Protein AF-A0A914QUF3-F1 (afdb_monomer)

Sequence (162 aa):
MADKGFDYNFIENAFINLKQNFFQITVNINLGTPTKPAYFCVNGILKEITDFKLALCGIKVESPTVEIGIKQSNSERKRINYEPTSVQIGEKQQIQIKVPRLHFSETTLNNARKVGKPNDQKFFQLAIKLQVYTSDGSFCIVQAYQSEKVIVRVSRQSSMIN

Secondary structure (DSSP, 8-state):
-EEES-EEETTTTEEEEETTS-EEEEEEEE-SSSSPP-EEEETTEEEEEEEEEEEEEEEETTEEEEEE-EEEE-TT--EEEPPPEE----S-SEEEEEEEEEEESSPPS--PPPTTS------EEEEEEEEEEETTS-EEEEEEEEPSPEEEESS-------

Radius of gyration: 18.55 Å; Cα contacts (8 Å, |Δi|>4): 342; chains: 1; bounding box: 53×26×52 Å

pLDDT: mean 90.78, std 11.08, range [33.72, 98.5]

Solvent-accessible surface area (backbone atoms only — not comparable to full-atom values): 9373 Å² total; per-residue (Å²): 89,76,78,45,47,67,48,79,36,82,91,77,72,32,32,37,30,40,45,84,49,50,26,28,36,39,47,78,48,72,52,96,46,65,64,64,80,57,62,48,76,55,97,88,42,78,38,51,51,71,46,36,27,45,38,65,33,32,28,32,67,92,43,74,89,42,74,39,55,32,24,28,44,50,96,86,65,51,72,40,78,56,70,61,45,76,51,85,73,51,71,58,40,66,42,79,47,76,51,68,41,29,26,57,70,62,62,38,51,58,78,73,80,56,90,99,50,93,67,82,62,41,35,30,24,51,34,43,32,41,31,41,29,31,79,87,75,48,72,45,76,79,46,72,48,69,54,71,56,28,37,29,35,81,67,83,78,77,80,78,80,124

Organism: NCBI:txid227884

Foldseek 3Di:
DWPDQWDQDPVVRATEGAQLDKTKDKDKAAAPDLDDDQWDADPNDTFGFDFKWKDKWKAWPVHRVDTFWKWAQDPVRDTDTDDTHTFDDDSDRMGMDMDTRIGTPDFWPQPDDDPPDDTPTIWIKMKIFIWTAGPVRDIDTPDMDIHTTYGYHNDDDPPPPD

Nearest PDB structures (foldseek):
  5h5p-assembly1_A  TM=9.357E-01  e=2.031E-15  Mus musculus
  5yhu-assembly1_A  TM=9.359E-01  e=3.619E-15  Homo sapiens
  5zhu-assembly3_C  TM=9.336E-01  e=2.397E-14  Homo sapiens
  5yhu-assembly2_B  TM=9.149E-01  e=5.598E-13  Homo sapiens
  2fau-assembly1_A  TM=4.267E-01  e=1.549E-03  Homo sapiens

Structure (mmCIF, N/CA/C/O backbone):
data_AF-A0A914QUF3-F1
#
_entry.id   AF-A0A914QUF3-F1
#
loop_
_atom_site.group_PDB
_atom_site.id
_atom_site.type_symbol
_atom_site.label_atom_id
_atom_site.label_alt_id
_atom_site.label_comp_id
_atom_site.label_asym_id
_atom_site.label_entity_id
_atom_site.label_seq_id
_atom_site.pdbx_PDB_ins_code
_atom_site.Cartn_x
_atom_site.Cartn_y
_atom_site.Cartn_z
_atom_site.occupancy
_atom_site.B_iso_or_equiv
_atom_site.auth_seq_id
_atom_site.auth_comp_id
_atom_site.auth_asym_id
_atom_site.auth_atom_id
_atom_site.pdbx_PDB_model_num
ATOM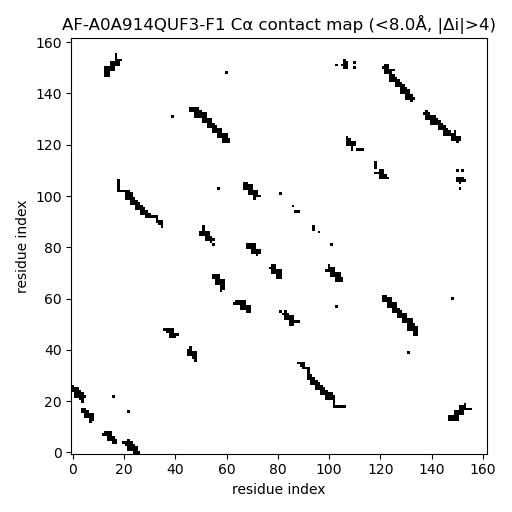 1 N N . MET A 1 1 ? -0.352 10.863 1.386 1.00 85.88 1 MET A N 1
ATOM 2 C CA . MET A 1 1 ? 0.842 11.447 0.739 1.00 8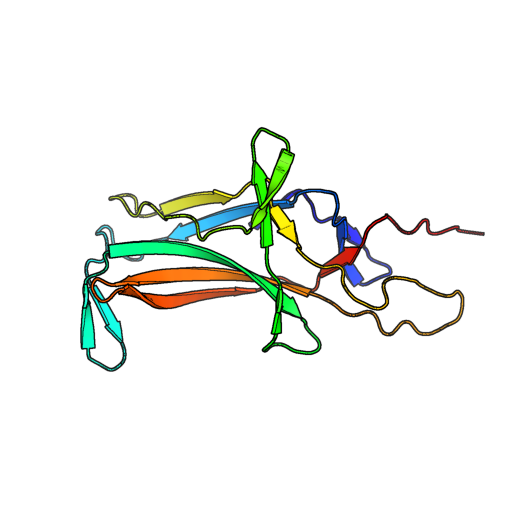5.88 1 MET A CA 1
ATOM 3 C C . MET A 1 1 ? 1.962 10.419 0.745 1.00 85.88 1 MET A C 1
ATOM 5 O O . MET A 1 1 ? 2.081 9.690 1.724 1.00 85.88 1 MET A O 1
ATOM 9 N N . ALA A 1 2 ? 2.743 10.332 -0.333 1.00 90.50 2 ALA A N 1
ATOM 10 C CA . ALA A 1 2 ? 4.014 9.613 -0.328 1.00 90.50 2 ALA A CA 1
ATOM 11 C C . ALA A 1 2 ? 5.133 10.624 -0.058 1.00 90.50 2 ALA A C 1
ATOM 13 O O . ALA A 1 2 ? 5.343 11.532 -0.854 1.00 90.50 2 ALA A O 1
ATOM 14 N N . ASP A 1 3 ? 5.806 10.496 1.084 1.00 91.31 3 ASP A N 1
ATOM 15 C CA . ASP A 1 3 ? 6.732 11.522 1.583 1.00 91.31 3 ASP A CA 1
ATOM 16 C C . ASP A 1 3 ? 8.130 11.383 0.967 1.00 91.31 3 ASP A C 1
ATOM 18 O O . ASP A 1 3 ? 8.885 12.344 0.859 1.00 91.31 3 ASP A O 1
ATOM 22 N N . LYS A 1 4 ? 8.512 10.144 0.637 1.00 94.00 4 LYS A N 1
ATOM 23 C CA . LYS A 1 4 ? 9.848 9.764 0.170 1.00 94.00 4 LYS A CA 1
ATOM 24 C C . LYS A 1 4 ? 9.778 8.466 -0.622 1.00 94.00 4 LYS A C 1
ATOM 26 O O . LYS A 1 4 ? 8.974 7.594 -0.304 1.00 94.00 4 LYS A O 1
ATOM 31 N N . GLY A 1 5 ? 10.729 8.292 -1.539 1.00 95.06 5 GLY A N 1
ATOM 32 C CA . GLY A 1 5 ? 11.047 7.003 -2.162 1.00 95.06 5 GLY A CA 1
ATOM 33 C C . GLY A 1 5 ? 10.491 6.841 -3.570 1.00 95.06 5 GLY A C 1
ATOM 34 O O . GLY A 1 5 ? 10.621 5.759 -4.138 1.00 95.06 5 GLY A O 1
ATOM 35 N N . PHE A 1 6 ? 9.909 7.902 -4.124 1.00 96.50 6 PHE A N 1
ATOM 36 C CA . PHE A 1 6 ? 9.406 7.954 -5.487 1.00 96.50 6 PHE A CA 1
ATOM 37 C C . PHE A 1 6 ? 10.021 9.155 -6.197 1.00 96.50 6 PHE A C 1
ATOM 39 O O . PHE A 1 6 ? 9.928 10.271 -5.695 1.00 96.50 6 PHE A O 1
ATOM 46 N N . ASP A 1 7 ? 10.617 8.908 -7.358 1.00 95.44 7 ASP A N 1
ATOM 47 C CA . ASP A 1 7 ? 11.153 9.939 -8.246 1.00 95.44 7 ASP A CA 1
ATOM 48 C C . ASP A 1 7 ? 10.330 9.914 -9.540 1.00 95.44 7 ASP A C 1
ATOM 50 O O . ASP A 1 7 ? 10.146 8.843 -10.122 1.00 95.44 7 ASP A O 1
ATOM 54 N N . TYR A 1 8 ? 9.817 11.052 -10.008 1.00 94.19 8 TYR A N 1
ATOM 55 C CA . TYR A 1 8 ? 9.075 11.085 -11.271 1.00 94.19 8 TYR A CA 1
ATOM 56 C C . TYR A 1 8 ? 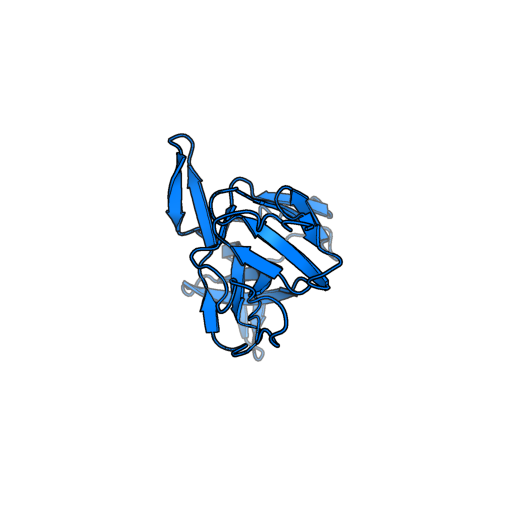10.028 11.029 -12.470 1.00 94.19 8 TYR A C 1
ATOM 58 O O . TYR A 1 8 ? 11.024 11.754 -12.514 1.00 94.19 8 TYR A O 1
ATOM 66 N N . ASN A 1 9 ? 9.729 10.180 -13.454 1.00 91.12 9 ASN A N 1
ATOM 67 C CA . ASN A 1 9 ? 10.484 10.089 -14.697 1.00 91.12 9 ASN A CA 1
ATOM 68 C C . ASN A 1 9 ? 9.625 10.558 -15.875 1.00 91.12 9 ASN A C 1
ATOM 70 O O . ASN A 1 9 ? 8.637 9.918 -16.224 1.00 91.12 9 ASN A O 1
ATOM 74 N N . PHE A 1 10 ? 10.044 11.645 -16.522 1.00 88.50 10 PHE A N 1
ATOM 75 C CA . PHE A 1 10 ? 9.320 12.244 -17.647 1.00 88.50 10 PHE A CA 1
ATOM 76 C C . PHE A 1 10 ? 9.364 11.409 -18.931 1.00 88.50 10 PHE A C 1
ATOM 78 O O . PHE A 1 10 ? 8.440 11.472 -19.732 1.00 88.50 10 PHE A O 1
ATOM 85 N N . ILE A 1 11 ? 10.414 10.608 -19.132 1.00 85.75 11 ILE A N 1
ATOM 86 C CA . ILE A 1 11 ? 10.545 9.747 -20.316 1.00 85.75 11 ILE A CA 1
ATOM 87 C C . ILE A 1 11 ? 9.587 8.555 -20.213 1.00 85.75 11 ILE A C 1
ATOM 89 O O . ILE A 1 11 ? 8.997 8.141 -21.208 1.00 85.75 11 ILE A O 1
ATOM 93 N N . GLU A 1 12 ? 9.453 7.991 -19.014 1.00 86.62 12 GLU A N 1
ATOM 94 C CA . GLU A 1 12 ? 8.560 6.865 -18.724 1.00 86.62 12 GLU A CA 1
ATOM 95 C C . GLU A 1 12 ? 7.147 7.323 -18.325 1.00 86.62 12 GLU A C 1
ATOM 97 O O . GLU A 1 12 ? 6.254 6.488 -18.195 1.00 86.62 12 GLU A O 1
ATOM 102 N N . ASN A 1 13 ? 6.942 8.636 -18.153 1.00 90.31 13 ASN A N 1
ATOM 103 C CA . ASN A 1 13 ? 5.690 9.265 -17.728 1.00 90.31 13 ASN A CA 1
ATOM 104 C C . ASN A 1 13 ? 5.084 8.586 -16.481 1.00 90.31 13 ASN A C 1
ATOM 106 O O . ASN A 1 13 ? 3.888 8.294 -16.421 1.00 90.31 13 ASN A O 1
ATOM 110 N N . ALA A 1 14 ? 5.938 8.258 -15.508 1.00 94.25 14 ALA A N 1
ATOM 111 C CA . ALA A 1 14 ? 5.563 7.492 -14.324 1.00 94.25 14 ALA A CA 1
ATOM 112 C C . ALA A 1 14 ? 6.501 7.764 -13.143 1.00 94.25 14 ALA A C 1
ATOM 114 O O . ALA A 1 14 ? 7.671 8.123 -13.311 1.00 94.25 14 ALA A O 1
ATOM 115 N N . PHE A 1 15 ? 6.003 7.520 -11.931 1.00 96.44 15 PHE A N 1
ATOM 116 C CA . PHE A 1 15 ? 6.845 7.492 -10.739 1.00 96.44 15 PHE A CA 1
ATOM 117 C C . PHE A 1 15 ? 7.702 6.230 -10.711 1.00 96.44 15 PHE A C 1
ATOM 119 O O . PHE A 1 15 ? 7.242 5.138 -11.031 1.00 96.44 15 PHE A O 1
ATOM 126 N N . ILE A 1 16 ? 8.946 6.360 -10.268 1.00 96.31 16 ILE A N 1
ATOM 127 C CA . ILE A 1 16 ? 9.888 5.257 -10.127 1.00 96.31 16 ILE A CA 1
ATOM 128 C C . ILE A 1 16 ? 10.170 5.036 -8.646 1.00 96.31 16 ILE A C 1
ATOM 130 O O . ILE A 1 16 ? 10.612 5.947 -7.948 1.00 96.31 16 ILE A O 1
ATOM 134 N N . ASN A 1 17 ? 9.992 3.803 -8.182 1.00 97.38 17 ASN A N 1
ATOM 135 C CA . ASN A 1 17 ? 10.540 3.337 -6.914 1.00 97.38 17 ASN A CA 1
ATOM 136 C C . ASN A 1 17 ? 11.635 2.300 -7.186 1.00 97.38 17 ASN A C 1
ATOM 138 O O . ASN A 1 17 ? 11.472 1.379 -7.992 1.00 97.38 17 ASN A O 1
ATOM 142 N N . LEU A 1 18 ? 12.773 2.437 -6.506 1.00 96.50 18 LEU A N 1
ATOM 143 C CA . LEU A 1 18 ? 13.780 1.383 -6.521 1.00 96.50 18 LEU A CA 1
ATOM 144 C C . LEU A 1 18 ? 13.429 0.363 -5.449 1.00 96.50 18 LEU A C 1
ATOM 146 O O . LEU A 1 18 ? 13.408 0.714 -4.277 1.00 96.50 18 LEU A O 1
ATOM 150 N N . LYS A 1 19 ? 13.249 -0.905 -5.824 1.00 95.50 19 LYS A N 1
ATOM 151 C CA . LYS A 1 19 ? 12.830 -1.987 -4.916 1.00 95.50 19 LYS A CA 1
ATOM 152 C C . LYS A 1 19 ? 13.730 -2.136 -3.682 1.00 95.50 19 LYS A C 1
ATOM 154 O O . LYS A 1 19 ? 13.303 -2.635 -2.644 1.00 95.50 19 LYS A O 1
ATOM 159 N N . GLN A 1 20 ? 15.005 -1.765 -3.800 1.00 92.62 20 GLN A N 1
ATOM 160 C CA . GLN A 1 20 ? 15.946 -1.804 -2.681 1.00 92.62 20 GLN A CA 1
ATOM 161 C C . GLN A 1 20 ? 15.765 -0.650 -1.683 1.00 92.62 20 GLN A C 1
ATOM 163 O O . GLN A 1 20 ? 16.124 -0.788 -0.509 1.00 92.62 20 GLN A O 1
ATOM 168 N N . ASN A 1 21 ? 15.219 0.469 -2.153 1.00 94.44 21 ASN A N 1
ATOM 169 C CA . ASN A 1 21 ? 15.002 1.670 -1.374 1.00 94.44 21 ASN A CA 1
ATOM 170 C C . ASN A 1 21 ? 13.625 1.618 -0.736 1.00 94.44 21 ASN A C 1
ATOM 172 O O . ASN A 1 21 ? 12.630 1.278 -1.375 1.00 94.44 21 ASN A O 1
ATOM 176 N N . PHE A 1 22 ? 13.564 2.047 0.518 1.00 96.50 22 PHE A N 1
ATOM 177 C CA . PHE A 1 22 ? 12.274 2.207 1.148 1.00 96.50 22 PHE A CA 1
ATOM 178 C C . PHE A 1 22 ? 11.557 3.462 0.653 1.00 96.50 22 PHE A C 1
ATOM 180 O O . PHE A 1 22 ? 12.184 4.489 0.372 1.00 96.50 22 PHE A O 1
ATOM 187 N N . PHE A 1 23 ? 10.235 3.397 0.667 1.00 97.94 23 PHE A N 1
ATOM 188 C CA . PHE A 1 23 ? 9.366 4.557 0.634 1.00 97.94 23 PHE A CA 1
ATOM 189 C C . PHE A 1 23 ? 8.691 4.773 1.994 1.00 97.94 23 PHE A C 1
ATOM 191 O O . PHE A 1 23 ? 8.743 3.927 2.895 1.00 97.94 23 PHE A O 1
ATOM 198 N N . GLN A 1 24 ? 8.109 5.954 2.164 1.00 97.62 24 GLN A N 1
ATOM 199 C CA . GLN A 1 24 ? 7.340 6.330 3.346 1.00 97.62 24 GLN A CA 1
ATOM 200 C C . GLN A 1 24 ? 6.054 7.008 2.900 1.00 97.62 24 GLN A C 1
ATOM 202 O O . GLN A 1 24 ? 6.063 7.784 1.942 1.00 97.62 24 GLN A O 1
ATOM 207 N N . ILE A 1 25 ? 4.973 6.743 3.625 1.00 97.00 25 ILE A N 1
ATOM 208 C CA . ILE A 1 25 ? 3.714 7.454 3.441 1.00 97.00 25 ILE A CA 1
ATOM 209 C C . ILE A 1 25 ? 3.274 8.132 4.732 1.00 97.00 25 ILE A C 1
ATOM 211 O O . ILE A 1 25 ? 3.536 7.637 5.831 1.00 97.00 25 ILE A O 1
ATOM 215 N N . THR A 1 26 ? 2.539 9.224 4.567 1.00 96.94 26 THR A N 1
ATOM 216 C CA . THR A 1 26 ? 1.741 9.847 5.617 1.00 96.94 26 THR A CA 1
ATOM 217 C C . THR A 1 26 ? 0.274 9.847 5.193 1.00 96.94 26 THR A C 1
ATOM 219 O O . THR A 1 26 ? -0.074 10.303 4.098 1.00 96.94 26 THR A O 1
ATOM 222 N N . VAL A 1 27 ? -0.594 9.321 6.055 1.00 95.88 27 VAL A N 1
ATOM 223 C CA . VAL A 1 27 ? -2.049 9.287 5.883 1.00 95.88 27 VAL A CA 1
ATOM 224 C C . VAL A 1 27 ? -2.675 10.209 6.914 1.00 95.88 27 VAL A C 1
ATOM 226 O O . VAL A 1 27 ? -2.411 10.073 8.106 1.00 95.88 27 VAL A O 1
ATOM 229 N N . ASN A 1 28 ? -3.502 11.138 6.443 1.00 94.19 28 ASN A N 1
ATOM 230 C CA . ASN A 1 28 ? -4.341 11.964 7.297 1.00 94.19 28 ASN A CA 1
ATOM 231 C C . ASN A 1 28 ? -5.759 11.395 7.242 1.00 94.19 28 ASN A C 1
ATOM 233 O O . ASN A 1 28 ? -6.306 11.225 6.153 1.00 94.19 28 ASN A O 1
ATOM 237 N N . ILE A 1 29 ? -6.323 11.094 8.402 1.00 91.56 29 ILE A N 1
ATOM 238 C CA . ILE A 1 29 ? -7.689 10.610 8.567 1.00 91.56 29 ILE A CA 1
ATOM 239 C C . ILE A 1 29 ? -8.443 11.700 9.316 1.00 91.56 29 ILE A C 1
ATOM 241 O O . ILE A 1 29 ? -8.055 12.071 10.423 1.00 91.56 29 ILE A O 1
ATOM 245 N N . ASN A 1 30 ? -9.503 12.206 8.696 1.00 90.06 30 ASN A N 1
ATOM 246 C CA . ASN A 1 30 ? -10.388 13.192 9.295 1.00 90.06 30 ASN A CA 1
ATOM 247 C C . ASN A 1 30 ? -11.694 12.496 9.664 1.00 90.06 30 ASN A C 1
ATOM 249 O O . ASN A 1 30 ? -12.367 11.935 8.798 1.00 90.06 30 ASN A O 1
ATOM 253 N N . LEU A 1 31 ? -12.041 12.520 10.943 1.00 85.19 31 LEU A N 1
ATOM 254 C CA . LEU A 1 31 ? -13.324 12.048 11.427 1.00 85.19 31 LEU A CA 1
ATOM 255 C C . LEU A 1 31 ? -14.371 13.123 11.141 1.00 85.19 31 LEU A C 1
ATOM 257 O O . LEU A 1 31 ? -14.186 14.288 11.485 1.00 85.19 31 LEU A O 1
ATOM 261 N N . GLY A 1 32 ? -15.495 12.722 10.547 1.00 83.19 32 GLY A N 1
ATOM 262 C CA . GLY A 1 32 ? -16.661 13.600 10.408 1.00 83.19 32 GLY A CA 1
ATOM 263 C C . GLY A 1 32 ? -17.370 13.879 11.740 1.00 83.19 32 GLY A C 1
ATOM 264 O O . GLY A 1 32 ? -18.284 14.695 11.788 1.00 83.19 32 GLY A O 1
ATOM 265 N N . THR A 1 33 ? -16.964 13.198 12.815 1.00 81.06 33 THR A N 1
ATOM 266 C CA . THR A 1 33 ? -17.540 13.297 14.157 1.00 81.06 33 THR A CA 1
ATOM 267 C C . THR A 1 33 ? -16.436 13.446 15.206 1.00 81.06 33 THR A C 1
ATOM 269 O O . THR A 1 33 ? -15.344 12.906 15.030 1.00 81.06 33 THR A O 1
ATOM 272 N N . PRO A 1 34 ? -16.698 14.133 16.332 1.00 74.94 34 PRO A N 1
ATOM 273 C CA . PRO A 1 34 ? -15.751 14.213 17.448 1.00 74.94 34 PRO A CA 1
ATOM 274 C C . PRO A 1 34 ? -15.651 12.900 18.240 1.00 74.94 34 PRO A C 1
ATOM 276 O O . PRO A 1 34 ? -14.745 12.730 19.049 1.00 74.94 34 PRO A O 1
ATOM 279 N N . THR A 1 35 ? -16.588 11.976 18.031 1.00 81.56 35 THR A N 1
ATOM 280 C CA . THR A 1 35 ? -16.658 10.701 18.741 1.00 81.56 35 THR A CA 1
ATOM 281 C C . THR A 1 35 ? -16.062 9.569 17.914 1.00 81.56 35 THR A C 1
ATOM 283 O O . THR A 1 35 ? -16.266 9.485 16.698 1.00 81.56 35 THR A O 1
ATOM 286 N N . LYS A 1 36 ? -15.357 8.659 18.598 1.00 85.31 36 LYS A N 1
ATOM 287 C CA . LYS A 1 36 ? -14.901 7.393 18.020 1.00 85.31 36 LYS A CA 1
ATOM 288 C C . LYS A 1 36 ? -16.122 6.549 17.613 1.00 85.31 36 LYS A C 1
ATOM 290 O O . LYS A 1 36 ? -16.981 6.305 18.463 1.00 85.31 36 LYS A O 1
ATOM 295 N N . PRO A 1 37 ? -16.199 6.049 16.368 1.00 89.06 37 PRO A N 1
ATOM 296 C CA . PRO A 1 37 ? -17.262 5.130 15.976 1.00 89.06 37 PRO A CA 1
ATOM 297 C C . PRO A 1 37 ? -17.147 3.800 16.734 1.00 89.06 37 PRO A C 1
ATOM 299 O O . PRO A 1 37 ? -16.072 3.200 16.770 1.00 89.06 37 PRO A O 1
ATOM 302 N N . ALA A 1 38 ? -18.255 3.338 17.319 1.00 91.00 38 ALA A N 1
ATOM 303 C CA . ALA A 1 38 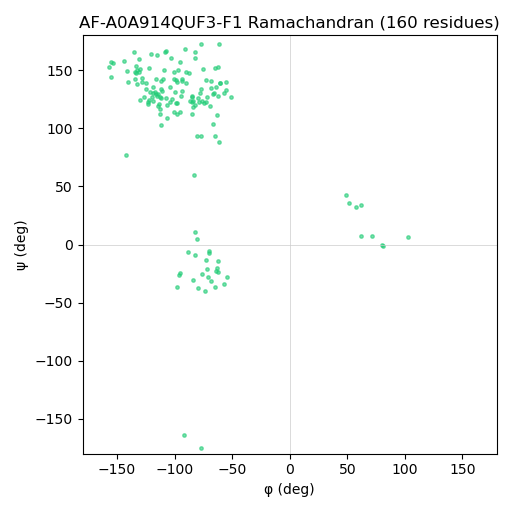? -18.323 2.068 18.051 1.00 91.00 38 ALA A CA 1
ATOM 304 C C . ALA A 1 38 ? -18.834 0.898 17.193 1.00 91.00 38 ALA A C 1
ATOM 306 O O . ALA A 1 38 ? -18.518 -0.254 17.470 1.00 91.00 38 ALA A O 1
ATOM 307 N N . TYR A 1 39 ? -19.601 1.189 16.138 1.00 91.88 39 TYR A N 1
ATOM 308 C CA . TYR A 1 39 ? -20.234 0.179 15.295 1.00 91.88 39 TYR A CA 1
ATOM 309 C C . TYR A 1 39 ? -20.035 0.478 13.813 1.00 91.88 39 TYR A C 1
ATOM 311 O O . TYR A 1 39 ? -20.002 1.636 13.394 1.00 91.88 39 TYR A O 1
ATOM 319 N N . PHE A 1 40 ? -19.948 -0.585 13.022 1.00 90.38 40 PHE A N 1
ATOM 320 C CA . PHE A 1 40 ? -19.943 -0.554 11.569 1.00 90.38 40 PHE A CA 1
ATOM 321 C C . PHE A 1 40 ? -21.181 -1.280 11.044 1.00 90.38 40 PHE A C 1
ATOM 323 O O . PHE A 1 40 ? -21.473 -2.398 11.465 1.00 90.38 40 PHE A O 1
ATOM 330 N N . CYS A 1 41 ? -21.923 -0.638 10.141 1.00 90.62 41 CYS A N 1
ATOM 331 C CA . CYS A 1 41 ? -23.103 -1.230 9.519 1.00 90.62 41 CYS A CA 1
ATOM 332 C C . CYS A 1 41 ? -22.736 -1.806 8.151 1.00 90.62 41 CYS A C 1
ATOM 334 O O . CYS A 1 41 ? -22.286 -1.073 7.271 1.00 90.62 41 CYS A O 1
ATOM 336 N N . VAL A 1 42 ? -22.966 -3.104 7.958 1.00 87.06 42 VAL A N 1
ATOM 337 C CA . VAL A 1 42 ? -22.795 -3.786 6.670 1.00 87.06 42 VAL A CA 1
ATOM 338 C C . VAL A 1 42 ? -24.043 -4.596 6.360 1.00 87.06 42 VAL A C 1
ATOM 340 O O . VAL A 1 42 ? -24.476 -5.411 7.168 1.00 87.06 42 VAL A O 1
ATOM 343 N N . ASN A 1 43 ? -24.651 -4.349 5.197 1.00 88.50 43 ASN A N 1
ATOM 344 C CA . ASN A 1 43 ? -25.894 -5.004 4.768 1.00 88.50 43 ASN A CA 1
ATOM 345 C C . ASN A 1 43 ? -27.027 -4.925 5.817 1.00 88.50 43 ASN A C 1
ATOM 347 O O . ASN A 1 43 ? -27.780 -5.876 5.995 1.00 88.50 43 ASN A O 1
ATOM 351 N N . GLY A 1 44 ? -27.122 -3.806 6.547 1.00 90.38 44 GLY A N 1
ATOM 352 C CA . GLY A 1 44 ? -28.122 -3.600 7.603 1.00 90.38 44 GLY A CA 1
ATOM 353 C C . GLY A 1 44 ? -27.786 -4.242 8.955 1.00 90.38 44 GLY A C 1
ATOM 354 O O . GLY A 1 44 ? -28.543 -4.073 9.906 1.00 90.38 44 GLY A O 1
ATOM 355 N N . ILE A 1 45 ? -26.655 -4.943 9.070 1.00 90.62 45 ILE A N 1
ATOM 356 C CA . ILE A 1 45 ? -26.200 -5.570 10.312 1.00 90.62 45 ILE A CA 1
ATOM 357 C C . ILE A 1 45 ? -25.160 -4.669 10.976 1.00 90.62 45 ILE A C 1
ATOM 359 O O . ILE A 1 45 ? -24.119 -4.369 10.385 1.00 90.62 45 ILE A O 1
ATOM 363 N N . LEU A 1 46 ? -25.431 -4.263 12.218 1.00 92.94 46 LEU A N 1
ATOM 364 C CA . LEU A 1 46 ? -24.471 -3.556 13.061 1.00 92.94 46 LEU A CA 1
ATOM 365 C C . LEU A 1 46 ? -23.482 -4.547 13.674 1.00 92.94 46 LEU A C 1
ATOM 367 O O . LEU A 1 46 ? -23.875 -5.507 14.333 1.00 92.94 46 LEU A O 1
ATOM 371 N N . LYS A 1 47 ? -22.194 -4.279 13.480 1.00 93.44 47 LYS A N 1
ATOM 372 C CA . LYS A 1 47 ? -21.091 -5.022 14.087 1.00 93.44 47 LYS A CA 1
ATOM 373 C C . LYS A 1 47 ? -20.260 -4.094 14.953 1.00 93.44 47 LYS A C 1
ATOM 375 O O . LYS A 1 47 ? -19.952 -2.978 14.537 1.00 93.44 47 LYS A O 1
ATOM 380 N N . GLU A 1 48 ? -19.898 -4.550 16.144 1.00 94.75 48 GLU A N 1
ATOM 381 C CA . GLU A 1 48 ? -19.026 -3.795 17.042 1.00 94.75 48 GLU A CA 1
ATOM 382 C C . GLU A 1 48 ? -17.611 -3.708 16.464 1.00 94.75 48 GLU A C 1
ATOM 384 O O . GLU A 1 48 ? -17.064 -4.705 15.982 1.00 94.75 48 GLU A O 1
ATOM 389 N N . ILE A 1 49 ? -17.033 -2.509 16.504 1.00 94.31 49 ILE A N 1
ATOM 390 C CA . ILE A 1 49 ? -15.684 -2.230 16.018 1.00 94.31 49 ILE A CA 1
ATOM 391 C C . ILE A 1 49 ? -14.674 -2.513 17.124 1.00 94.31 49 ILE A C 1
ATOM 393 O O . ILE A 1 49 ? -14.706 -1.886 18.182 1.00 94.31 49 ILE A O 1
ATOM 397 N N . THR A 1 50 ? -13.715 -3.390 16.842 1.00 94.56 50 THR A N 1
ATOM 398 C CA . THR A 1 50 ? -12.615 -3.709 17.761 1.00 94.56 50 THR A CA 1
ATOM 399 C C . THR A 1 50 ? -11.344 -2.938 17.433 1.00 94.56 50 THR A C 1
ATOM 401 O O . THR A 1 50 ? -10.639 -2.505 18.344 1.00 94.56 50 THR A O 1
ATOM 404 N N . ASP A 1 51 ? -11.056 -2.713 16.149 1.00 94.50 51 ASP A N 1
ATOM 405 C CA . ASP A 1 51 ? -9.877 -1.962 15.718 1.00 94.50 51 ASP A CA 1
ATOM 406 C C . ASP A 1 51 ? -10.094 -1.291 14.357 1.00 94.50 51 ASP A C 1
ATOM 408 O O . ASP A 1 51 ? -10.889 -1.738 13.527 1.00 94.50 51 ASP A O 1
ATOM 412 N N . PHE A 1 52 ? -9.331 -0.234 14.108 1.00 94.94 52 PHE A N 1
ATOM 413 C CA . PHE A 1 52 ? -9.166 0.348 12.784 1.00 94.94 52 PHE A CA 1
ATOM 414 C C . PHE A 1 52 ? -7.741 0.067 12.345 1.00 94.94 52 PHE A C 1
ATOM 416 O O . PHE A 1 52 ? -6.812 0.324 13.103 1.00 94.94 52 PHE A O 1
ATOM 423 N N . LYS A 1 53 ? -7.526 -0.428 11.128 1.00 96.94 53 LYS A N 1
ATOM 424 C CA . LYS A 1 53 ? -6.170 -0.664 10.621 1.00 96.94 53 LYS A CA 1
ATOM 425 C C . LYS A 1 53 ? -5.974 -0.074 9.243 1.00 96.94 53 LYS A C 1
ATOM 427 O O . LYS A 1 53 ? -6.888 -0.011 8.428 1.00 96.94 53 LYS A O 1
ATOM 432 N N . LEU A 1 54 ? -4.750 0.351 8.985 1.00 97.69 54 LEU A N 1
ATOM 433 C CA . LEU A 1 54 ? -4.309 0.812 7.687 1.00 97.69 54 LEU A CA 1
ATOM 434 C C . LEU A 1 54 ? -3.588 -0.339 6.988 1.00 97.69 54 LEU A C 1
ATOM 436 O O . LEU A 1 54 ? -2.513 -0.744 7.422 1.00 97.69 54 LEU A O 1
ATOM 440 N N . ALA A 1 55 ? -4.172 -0.865 5.918 1.00 98.12 55 ALA A N 1
ATOM 441 C CA . ALA A 1 55 ? -3.540 -1.865 5.066 1.00 98.12 55 ALA A CA 1
ATOM 442 C C . ALA A 1 55 ? -2.983 -1.219 3.795 1.00 98.12 55 ALA A C 1
ATOM 444 O O . ALA A 1 55 ? -3.528 -0.239 3.280 1.00 98.12 55 ALA A O 1
ATOM 445 N N . LEU A 1 56 ? -1.892 -1.784 3.279 1.00 98.19 56 LEU A N 1
ATOM 446 C CA . LEU A 1 56 ? -1.253 -1.337 2.048 1.00 98.19 56 LEU A CA 1
ATOM 447 C C . LEU A 1 56 ? -0.950 -2.527 1.141 1.00 98.19 56 LEU A C 1
ATOM 449 O O . LEU A 1 56 ? -0.430 -3.545 1.596 1.00 98.19 56 LEU A O 1
ATOM 453 N N . CYS A 1 57 ? -1.194 -2.356 -0.152 1.00 98.31 57 CYS A N 1
ATOM 454 C CA . CYS A 1 57 ? -0.808 -3.305 -1.192 1.00 98.31 57 CYS A CA 1
ATOM 455 C C . CYS A 1 57 ? -0.401 -2.551 -2.462 1.00 98.31 57 CYS A C 1
ATOM 457 O O . CYS A 1 57 ? -0.777 -1.396 -2.662 1.00 98.31 57 CYS A O 1
ATOM 459 N N . GLY A 1 58 ? 0.377 -3.186 -3.334 1.00 98.25 58 GLY A N 1
ATOM 460 C CA . GLY A 1 58 ? 0.445 -2.751 -4.729 1.00 98.25 58 GLY A CA 1
ATOM 461 C C . GLY A 1 58 ? -0.621 -3.476 -5.547 1.00 98.25 58 GLY A C 1
ATOM 462 O O . GLY A 1 58 ? -0.955 -4.616 -5.248 1.00 98.25 58 GLY A O 1
ATOM 463 N N . ILE A 1 59 ? -1.147 -2.830 -6.578 1.00 98.31 59 ILE A N 1
ATOM 464 C CA . ILE A 1 59 ? -2.098 -3.410 -7.531 1.00 98.31 59 ILE A CA 1
ATOM 465 C C . ILE A 1 59 ? -1.438 -3.418 -8.904 1.00 98.31 59 ILE A C 1
ATOM 467 O O . ILE A 1 59 ? -0.893 -2.391 -9.316 1.00 98.31 59 ILE A O 1
ATOM 471 N N . LYS A 1 60 ? -1.483 -4.552 -9.609 1.00 98.25 60 LYS A N 1
ATOM 472 C CA . LYS A 1 60 ? -0.999 -4.643 -10.995 1.00 98.25 60 LYS A CA 1
ATOM 473 C C . LYS A 1 60 ? -1.980 -3.931 -11.920 1.00 98.25 60 LYS A C 1
ATOM 475 O O . LYS A 1 60 ? -3.154 -4.279 -11.950 1.00 98.25 60 LYS A O 1
ATOM 480 N N . VAL A 1 61 ? -1.521 -2.937 -12.678 1.00 97.19 61 VAL A N 1
ATOM 481 C CA . VAL A 1 61 ? -2.404 -2.139 -13.552 1.00 97.19 61 VAL A CA 1
ATOM 482 C C . VAL A 1 61 ? -3.007 -2.996 -14.664 1.00 97.19 61 VAL A C 1
ATOM 484 O O . VAL A 1 61 ? -4.163 -2.819 -15.028 1.00 97.19 61 VAL A O 1
ATOM 487 N N . GLU A 1 62 ? -2.235 -3.944 -15.184 1.00 96.19 62 GLU A N 1
ATOM 488 C CA . GLU A 1 62 ? -2.679 -4.898 -16.198 1.00 96.19 62 GLU A CA 1
ATOM 489 C C . GLU A 1 62 ? -3.651 -5.961 -15.663 1.00 96.19 62 GLU A C 1
ATOM 491 O O . GLU A 1 62 ? -4.402 -6.540 -16.444 1.00 96.19 62 GLU A O 1
ATOM 496 N N . SER A 1 63 ? -3.661 -6.188 -14.346 1.00 96.50 63 SER A N 1
ATOM 497 C CA . SER A 1 63 ? -4.514 -7.173 -13.675 1.00 96.50 63 SER A CA 1
ATOM 498 C C . SER A 1 63 ? -5.003 -6.613 -12.332 1.00 96.50 63 SER A C 1
ATOM 500 O O . SER A 1 63 ? -4.477 -7.002 -11.288 1.00 96.50 63 SER A O 1
ATOM 502 N N . PRO A 1 64 ? -6.006 -5.711 -12.321 1.00 93.81 64 PRO A N 1
ATOM 503 C CA . PRO A 1 64 ? -6.397 -4.956 -11.123 1.00 93.81 64 PRO A CA 1
ATOM 504 C C . PRO A 1 64 ? -6.913 -5.795 -9.945 1.00 93.81 64 PRO A C 1
ATOM 506 O O . PRO A 1 64 ? -7.008 -5.299 -8.828 1.00 93.81 64 PRO A O 1
ATOM 509 N N . THR A 1 65 ? -7.243 -7.065 -10.181 1.00 94.88 65 THR A N 1
ATOM 510 C CA . THR A 1 65 ? -7.628 -8.041 -9.149 1.00 94.88 65 THR A CA 1
ATOM 511 C C . THR A 1 65 ? -6.430 -8.681 -8.444 1.00 94.88 65 THR A C 1
ATOM 513 O O . THR A 1 65 ? -6.608 -9.403 -7.466 1.00 94.88 65 THR A O 1
ATOM 516 N N . VAL A 1 66 ? -5.210 -8.442 -8.933 1.00 96.75 66 VAL A N 1
ATOM 517 C CA . VAL A 1 66 ? -3.977 -9.023 -8.403 1.00 96.75 66 VAL A CA 1
ATOM 518 C C . VAL A 1 66 ? -3.265 -8.006 -7.524 1.00 96.75 66 VAL A C 1
ATOM 520 O O . VAL A 1 66 ? -2.745 -6.987 -7.993 1.00 96.75 66 VAL A O 1
ATOM 523 N N . GLU A 1 67 ? -3.193 -8.335 -6.239 1.00 97.19 67 GLU A N 1
ATOM 524 C CA . GLU A 1 67 ? -2.447 -7.572 -5.249 1.00 97.19 67 GLU A CA 1
ATOM 525 C C . GLU A 1 67 ? -1.036 -8.129 -5.073 1.00 97.19 67 GLU A C 1
ATOM 527 O O . GLU A 1 67 ? -0.811 -9.339 -5.069 1.00 97.19 67 GLU A O 1
ATOM 532 N N . ILE A 1 68 ? -0.079 -7.226 -4.887 1.00 97.56 68 ILE A N 1
ATOM 533 C CA . ILE A 1 68 ? 1.282 -7.544 -4.476 1.00 97.56 68 ILE A CA 1
ATOM 534 C C . ILE A 1 68 ? 1.527 -7.025 -3.062 1.00 97.56 68 ILE A C 1
ATOM 536 O O . ILE A 1 68 ? 1.086 -5.937 -2.672 1.00 97.56 68 ILE A O 1
ATOM 540 N N . GLY A 1 69 ? 2.253 -7.820 -2.284 1.00 97.81 69 GLY A N 1
ATOM 541 C CA . GLY A 1 69 ? 2.549 -7.496 -0.898 1.00 97.81 69 GLY A CA 1
ATOM 542 C C . GLY A 1 69 ? 3.427 -6.254 -0.746 1.00 97.81 69 GLY A C 1
ATOM 543 O O . GLY A 1 69 ? 4.286 -5.940 -1.575 1.00 97.81 69 GLY A O 1
ATOM 544 N N . ILE A 1 70 ? 3.262 -5.579 0.384 1.00 98.50 70 ILE A N 1
ATOM 545 C CA . ILE A 1 70 ? 4.229 -4.604 0.877 1.00 98.50 70 ILE A CA 1
ATOM 546 C C . ILE A 1 70 ? 5.067 -5.277 1.961 1.00 98.50 70 ILE A C 1
ATOM 548 O O . ILE A 1 70 ? 4.582 -6.093 2.742 1.00 98.50 70 ILE A O 1
ATOM 552 N N . LYS A 1 71 ? 6.356 -4.959 1.988 1.00 98.31 71 LYS A N 1
ATOM 553 C CA . LYS A 1 71 ? 7.282 -5.352 3.046 1.00 98.31 71 LYS A CA 1
ATOM 554 C C . LYS A 1 71 ? 7.667 -4.137 3.864 1.00 98.31 71 LYS A C 1
ATOM 556 O O . LYS A 1 71 ? 7.776 -3.039 3.326 1.00 98.31 71 LYS A O 1
ATOM 561 N N . GLN A 1 72 ? 7.960 -4.343 5.137 1.00 97.94 72 GLN A N 1
ATOM 562 C CA . GLN A 1 72 ? 8.510 -3.313 6.003 1.00 97.94 72 GLN A CA 1
ATOM 563 C C . GLN A 1 72 ? 9.849 -3.779 6.564 1.00 97.94 72 GLN A C 1
ATOM 565 O O . GLN A 1 72 ? 9.983 -4.909 7.034 1.00 97.94 72 GLN A O 1
ATOM 570 N N . SER A 1 73 ? 10.872 -2.927 6.481 1.00 97.00 73 SER A N 1
ATOM 571 C CA . SER A 1 73 ? 12.152 -3.222 7.129 1.00 97.00 73 SER A CA 1
ATOM 572 C C . SER A 1 73 ? 12.132 -2.798 8.597 1.00 97.00 73 SER A C 1
ATOM 574 O O . SER A 1 73 ? 11.826 -1.639 8.892 1.00 97.00 73 SER A O 1
ATOM 576 N N . ASN A 1 74 ? 12.498 -3.711 9.498 1.00 91.56 74 ASN A N 1
ATOM 577 C CA . ASN A 1 74 ? 12.629 -3.448 10.934 1.00 91.56 74 ASN A CA 1
ATOM 578 C C . ASN A 1 74 ? 13.935 -2.683 11.270 1.00 91.56 74 ASN A C 1
ATOM 580 O O . ASN A 1 74 ? 14.656 -2.221 10.380 1.00 91.56 74 ASN A O 1
ATOM 584 N N . SER A 1 75 ? 14.224 -2.478 12.562 1.00 88.88 75 SER A N 1
ATOM 585 C CA . SER A 1 75 ? 15.471 -1.847 13.051 1.00 88.88 75 SER A CA 1
ATOM 586 C C . SER A 1 75 ? 16.732 -2.580 12.586 1.00 88.88 75 SER A C 1
ATOM 588 O O . SER A 1 75 ? 17.724 -1.940 12.252 1.00 88.88 75 SER A O 1
ATOM 590 N N . GLU A 1 76 ? 16.658 -3.900 12.456 1.00 91.38 76 GLU A N 1
ATOM 591 C CA . GLU A 1 76 ? 17.738 -4.779 11.990 1.00 91.38 76 GLU A CA 1
ATOM 592 C C . GLU A 1 76 ? 17.849 -4.839 10.457 1.00 91.38 76 GLU A C 1
ATOM 594 O O . GLU A 1 76 ? 18.552 -5.681 9.905 1.00 91.38 76 GLU A O 1
ATOM 599 N N . ARG A 1 77 ? 17.138 -3.959 9.736 1.00 87.62 77 ARG A N 1
ATOM 600 C CA . ARG A 1 77 ? 17.080 -3.901 8.262 1.00 87.62 77 ARG A CA 1
ATOM 601 C C . ARG A 1 77 ? 16.508 -5.161 7.596 1.00 87.62 77 ARG A C 1
ATOM 603 O O . ARG A 1 77 ? 16.474 -5.232 6.365 1.00 87.62 77 ARG A O 1
ATOM 610 N N . LYS A 1 78 ? 15.980 -6.117 8.364 1.00 93.81 78 LYS A N 1
ATOM 611 C CA . LYS A 1 78 ? 15.285 -7.294 7.839 1.00 93.81 78 LYS A CA 1
ATOM 612 C C . LYS A 1 78 ? 13.934 -6.871 7.277 1.00 93.81 78 LYS A C 1
ATOM 614 O O . LYS A 1 78 ? 13.143 -6.229 7.964 1.00 93.81 78 LYS A O 1
ATOM 619 N N . ARG A 1 79 ? 13.665 -7.238 6.021 1.00 96.25 79 ARG A N 1
ATOM 620 C CA . ARG A 1 79 ? 12.372 -7.006 5.362 1.00 96.25 79 ARG A CA 1
ATOM 621 C C . ARG A 1 79 ? 11.414 -8.139 5.709 1.00 96.25 79 ARG A C 1
ATOM 623 O O . ARG A 1 79 ? 11.613 -9.263 5.250 1.00 96.25 79 ARG A O 1
ATOM 630 N N . ILE A 1 80 ? 10.382 -7.825 6.476 1.00 96.69 80 ILE A N 1
ATOM 631 C CA . ILE A 1 80 ? 9.266 -8.728 6.774 1.00 96.69 80 ILE A CA 1
ATOM 632 C C . ILE A 1 80 ? 8.017 -8.264 6.028 1.00 96.69 80 ILE A C 1
ATOM 634 O O . ILE A 1 80 ? 8.005 -7.158 5.484 1.00 96.69 80 ILE A O 1
ATOM 638 N N . ASN A 1 81 ? 6.991 -9.108 5.954 1.00 97.75 81 ASN A N 1
ATOM 639 C CA . ASN A 1 81 ? 5.708 -8.683 5.401 1.00 97.75 81 ASN A CA 1
ATOM 640 C C . ASN A 1 81 ? 5.149 -7.533 6.245 1.00 97.75 81 ASN A C 1
ATOM 642 O O . ASN A 1 81 ? 5.320 -7.507 7.463 1.00 97.75 81 ASN A O 1
ATOM 646 N N . TYR A 1 82 ? 4.574 -6.541 5.571 1.00 97.88 82 TYR A N 1
ATOM 647 C CA . TYR A 1 82 ? 3.892 -5.452 6.244 1.00 97.88 82 TYR A CA 1
ATOM 648 C C . TYR A 1 82 ? 2.554 -5.959 6.771 1.00 97.88 82 TYR A C 1
ATOM 650 O O . TYR A 1 82 ? 1.714 -6.407 5.993 1.00 97.88 82 TYR A O 1
ATOM 658 N N . GLU A 1 83 ? 2.365 -5.839 8.078 1.00 96.44 83 GLU A N 1
ATOM 659 C CA . GLU A 1 83 ? 1.085 -6.097 8.722 1.00 96.44 83 GLU A CA 1
ATOM 660 C C . GLU A 1 83 ? 0.299 -4.785 8.858 1.00 96.44 83 GLU A C 1
ATOM 662 O O . GLU A 1 83 ? 0.903 -3.747 9.169 1.00 96.44 83 GLU A O 1
ATOM 667 N N . PRO A 1 84 ? -1.033 -4.798 8.647 1.00 96.88 84 PRO A N 1
ATOM 668 C CA . PRO A 1 84 ? -1.857 -3.605 8.777 1.00 96.88 84 PRO A CA 1
ATOM 669 C C . PRO A 1 84 ? -1.631 -2.886 10.111 1.00 96.88 84 PRO A C 1
ATOM 671 O O . PRO A 1 84 ? -1.710 -3.483 11.186 1.00 96.88 84 PRO A O 1
ATOM 674 N N . THR A 1 85 ? -1.341 -1.588 10.047 1.00 96.06 85 THR A N 1
ATOM 675 C CA . THR A 1 85 ? -1.007 -0.785 11.231 1.00 96.06 85 THR A CA 1
ATOM 676 C C . THR A 1 85 ? -2.273 -0.279 11.909 1.00 96.06 85 THR A C 1
ATOM 678 O O . THR A 1 85 ? -3.087 0.368 11.254 1.00 96.06 85 THR A O 1
ATOM 681 N N . SER A 1 86 ? -2.423 -0.523 13.213 1.00 94.81 86 SER A N 1
ATOM 682 C CA . SER A 1 86 ? -3.561 -0.009 13.981 1.00 94.81 86 SER A CA 1
ATOM 683 C C . SER A 1 86 ? -3.613 1.519 13.983 1.00 94.81 86 SER A C 1
ATOM 685 O O . SER A 1 86 ? -2.604 2.215 14.125 1.00 94.81 86 SER A O 1
ATOM 687 N N . VAL A 1 87 ? -4.825 2.033 13.838 1.00 92.81 87 VAL A N 1
ATOM 688 C CA . VAL A 1 87 ? -5.181 3.443 13.785 1.00 92.81 87 VAL A CA 1
ATOM 689 C C . VAL A 1 87 ? -5.843 3.797 15.107 1.00 92.81 87 VAL A C 1
ATOM 691 O O . VAL A 1 87 ? -6.974 3.406 15.383 1.00 92.81 87 VAL A O 1
AT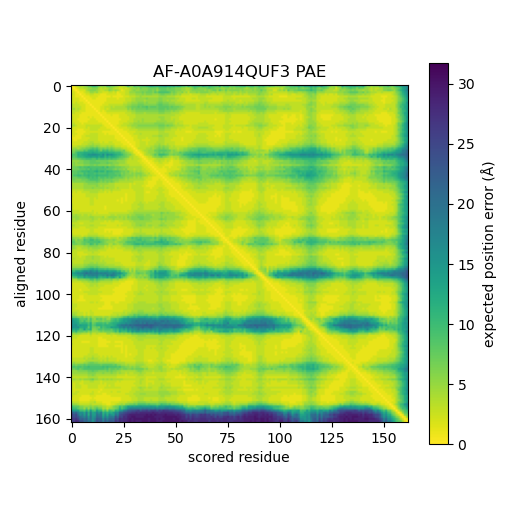OM 694 N N . GLN A 1 88 ? -5.138 4.565 15.933 1.00 88.00 88 GLN A N 1
ATOM 695 C CA . GLN A 1 88 ? -5.677 5.020 17.210 1.00 88.00 88 GLN A CA 1
ATOM 696 C C . GLN A 1 88 ? -6.650 6.178 16.980 1.00 88.00 88 GLN A C 1
ATOM 698 O O . GLN A 1 88 ? -6.252 7.341 16.891 1.00 88.00 88 GLN A O 1
ATOM 703 N N . ILE A 1 89 ? -7.935 5.841 16.863 1.00 82.44 89 ILE A N 1
ATOM 704 C CA . ILE A 1 89 ? -9.024 6.817 16.813 1.00 82.44 89 ILE A CA 1
ATOM 705 C C . ILE A 1 89 ? -9.340 7.271 18.240 1.00 82.44 89 ILE A C 1
ATOM 707 O O . ILE A 1 89 ? -10.080 6.604 18.960 1.00 82.44 89 ILE A O 1
ATOM 711 N N . GLY A 1 90 ? -8.717 8.375 18.655 1.00 75.38 90 GLY A N 1
ATOM 712 C CA . GLY A 1 90 ? -9.044 9.084 19.897 1.00 75.38 90 GLY A CA 1
ATOM 713 C C . GLY A 1 90 ? -10.082 10.189 19.678 1.00 75.38 90 GLY A C 1
ATOM 714 O O . GLY A 1 90 ? -10.705 10.267 18.626 1.00 75.38 90 GLY A O 1
ATOM 715 N N . GLU A 1 91 ? -10.210 11.098 20.644 1.00 69.00 91 GLU A N 1
ATOM 716 C CA . GLU A 1 91 ? -11.114 12.268 20.581 1.00 69.00 91 GLU A CA 1
ATOM 717 C C . GLU A 1 91 ? -10.672 13.341 19.565 1.00 69.00 91 GLU A C 1
ATOM 719 O O . GLU A 1 91 ? -11.362 14.333 19.327 1.00 69.00 91 GLU A O 1
ATOM 724 N N . LYS A 1 92 ? -9.495 13.171 18.952 1.00 70.94 92 LYS A N 1
ATOM 725 C CA . LYS A 1 92 ? -8.994 14.084 17.925 1.00 70.94 92 LYS A CA 1
ATOM 726 C C . LYS A 1 92 ? -9.726 13.831 16.611 1.00 70.94 92 LYS A C 1
ATOM 728 O O . LYS A 1 92 ? -9.634 12.745 16.049 1.00 70.94 92 LYS A O 1
ATOM 733 N N . GLN A 1 93 ? -10.345 14.878 16.070 1.00 80.12 93 GLN A N 1
ATOM 734 C CA . GLN A 1 93 ? -10.996 14.838 14.756 1.00 80.12 93 GLN A CA 1
ATOM 735 C C . GLN A 1 93 ? -10.015 14.589 13.604 1.00 80.12 93 GLN A C 1
ATOM 737 O O . GLN A 1 93 ? -10.419 14.108 12.553 1.00 80.12 93 GLN A O 1
ATOM 742 N N . GLN A 1 94 ? -8.728 14.889 13.790 1.00 87.56 94 GLN A N 1
ATOM 743 C CA . GLN A 1 94 ? -7.695 14.668 12.786 1.00 87.56 94 GLN A CA 1
ATOM 744 C C . GLN A 1 94 ? -6.593 13.765 13.336 1.00 87.56 94 GLN A C 1
ATOM 746 O O . GLN A 1 94 ? -5.965 14.054 14.357 1.00 87.56 94 GLN A O 1
ATOM 751 N N . ILE A 1 95 ? -6.342 12.677 12.617 1.00 91.31 95 ILE A N 1
ATOM 752 C CA . ILE A 1 95 ? -5.341 11.667 12.943 1.00 91.31 95 ILE A CA 1
ATOM 753 C C . ILE A 1 95 ? -4.332 11.636 11.805 1.00 91.31 95 ILE A C 1
ATOM 755 O O . ILE A 1 95 ? -4.700 11.534 10.636 1.00 91.31 95 ILE A O 1
ATOM 759 N N . GLN A 1 96 ? -3.048 11.700 12.141 1.00 93.19 96 GLN A N 1
ATOM 760 C CA . GLN A 1 96 ? -1.965 11.565 11.177 1.00 93.19 96 GLN A CA 1
ATOM 761 C C . GLN A 1 96 ? -1.153 10.313 11.487 1.00 93.19 96 GLN A C 1
ATOM 763 O O . GLN A 1 96 ? -0.673 10.132 12.604 1.00 93.19 96 GLN A O 1
ATOM 768 N N . ILE A 1 97 ? -0.971 9.468 10.477 1.00 94.56 97 ILE A N 1
ATOM 769 C CA . ILE A 1 97 ? -0.233 8.213 10.588 1.00 94.56 97 ILE A CA 1
ATOM 770 C C . ILE A 1 97 ? 0.886 8.219 9.570 1.00 94.56 97 ILE A C 1
ATOM 772 O O . ILE A 1 97 ? 0.649 8.325 8.368 1.00 94.56 97 ILE A O 1
ATOM 776 N N . LYS A 1 98 ? 2.111 8.059 10.058 1.00 96.19 98 LYS A N 1
ATOM 777 C CA . LYS A 1 98 ? 3.298 7.904 9.225 1.00 96.19 98 LYS A CA 1
ATOM 778 C C . LYS A 1 98 ? 3.723 6.445 9.233 1.00 96.19 98 LYS A C 1
ATOM 780 O O . LYS A 1 98 ? 4.012 5.897 10.293 1.00 96.19 98 LYS A O 1
ATOM 785 N N . VAL A 1 99 ? 3.800 5.835 8.053 1.00 96.81 99 VAL A N 1
ATOM 786 C CA . VAL A 1 99 ? 4.243 4.447 7.891 1.00 96.81 99 VAL A CA 1
ATOM 787 C C . VAL A 1 99 ? 5.596 4.444 7.176 1.00 96.81 99 VAL A C 1
ATOM 789 O O . VAL A 1 99 ? 5.660 4.691 5.966 1.00 96.81 99 VAL A O 1
ATOM 792 N N . PRO A 1 100 ? 6.705 4.227 7.907 1.00 96.69 100 PRO A N 1
ATOM 793 C CA . PRO A 1 100 ? 8.044 4.319 7.348 1.00 96.69 100 PRO A CA 1
ATOM 794 C C . PRO A 1 100 ? 8.532 2.975 6.806 1.00 96.69 100 PRO A C 1
ATOM 796 O O . PRO A 1 100 ? 8.016 1.912 7.156 1.00 96.69 100 PRO A O 1
ATOM 799 N N . ARG A 1 101 ? 9.641 3.027 6.058 1.00 96.62 101 ARG A N 1
ATOM 800 C CA . ARG A 1 101 ? 10.471 1.857 5.727 1.00 96.62 101 ARG A CA 1
ATOM 801 C C . ARG A 1 101 ? 9.746 0.771 4.911 1.00 96.62 101 ARG A C 1
ATOM 803 O O . ARG A 1 101 ? 10.026 -0.416 5.090 1.00 96.62 101 ARG A O 1
ATOM 810 N N . LEU A 1 102 ? 8.838 1.178 4.027 1.00 98.25 102 LEU A N 1
ATOM 811 C CA . LEU A 1 102 ? 8.042 0.288 3.181 1.00 98.25 102 LEU A CA 1
ATOM 812 C C . LEU A 1 102 ? 8.766 -0.055 1.876 1.00 98.25 102 LEU A C 1
ATOM 814 O O . LEU A 1 102 ? 9.497 0.768 1.339 1.00 98.25 102 LEU A O 1
ATOM 818 N N . HIS A 1 103 ? 8.546 -1.258 1.353 1.00 98.25 103 HIS A N 1
ATOM 819 C CA . HIS A 1 103 ? 9.127 -1.762 0.105 1.00 98.25 103 HIS A CA 1
ATOM 820 C C . HIS A 1 103 ? 8.069 -2.561 -0.652 1.00 98.25 103 HIS A C 1
ATOM 822 O O . HIS A 1 103 ? 7.355 -3.354 -0.043 1.00 98.25 103 HIS A O 1
ATOM 828 N N . PHE A 1 104 ? 7.997 -2.437 -1.973 1.00 98.25 104 PHE A N 1
ATOM 829 C CA . PHE A 1 104 ? 7.204 -3.378 -2.768 1.00 98.25 104 PHE A CA 1
ATOM 830 C C . PHE A 1 104 ? 7.848 -4.777 -2.741 1.00 98.25 104 PHE A C 1
ATOM 832 O O . PHE A 1 104 ? 9.076 -4.916 -2.792 1.00 98.25 104 PHE A O 1
ATOM 839 N N . SER A 1 105 ? 7.035 -5.834 -2.654 1.00 97.81 105 SER A N 1
ATOM 840 C CA . SER A 1 105 ? 7.527 -7.222 -2.650 1.00 97.81 105 SER A CA 1
ATOM 841 C C . SER A 1 105 ? 8.129 -7.641 -3.995 1.00 97.81 105 SER A C 1
ATOM 843 O O . SER A 1 105 ? 9.082 -8.430 -4.039 1.00 97.81 105 SER A O 1
ATOM 845 N N . GLU A 1 106 ? 7.611 -7.073 -5.081 1.00 97.62 106 GLU A N 1
ATOM 846 C CA . GLU A 1 106 ? 7.902 -7.418 -6.471 1.00 97.62 106 GLU A CA 1
ATOM 847 C C . GLU A 1 106 ? 8.474 -6.228 -7.244 1.00 97.62 106 GLU A C 1
ATOM 849 O O . GLU A 1 106 ? 8.420 -5.081 -6.806 1.00 97.62 106 GLU A O 1
ATOM 854 N N . THR A 1 107 ? 9.063 -6.521 -8.399 1.00 97.88 107 THR A N 1
ATOM 855 C CA . THR A 1 107 ? 9.350 -5.519 -9.429 1.00 97.88 107 THR A CA 1
ATOM 856 C C . THR A 1 107 ? 8.248 -5.546 -10.474 1.00 97.88 107 THR A C 1
ATOM 858 O O . THR A 1 107 ? 7.702 -6.611 -10.757 1.00 97.88 107 THR A O 1
ATOM 861 N N . THR A 1 108 ? 7.982 -4.410 -11.108 1.00 97.31 108 THR A N 1
ATOM 862 C CA . THR A 1 108 ? 7.172 -4.374 -12.328 1.00 97.31 108 THR A CA 1
ATOM 863 C C . THR A 1 108 ? 7.849 -5.167 -13.449 1.00 97.31 108 THR A C 1
ATOM 865 O O . THR A 1 108 ? 9.073 -5.333 -13.461 1.00 97.31 108 THR A O 1
ATOM 868 N N . LEU A 1 109 ? 7.059 -5.692 -14.385 1.00 95.56 109 LEU A N 1
ATOM 869 C CA . LEU A 1 109 ? 7.579 -6.417 -15.546 1.00 95.56 109 LEU A CA 1
ATOM 870 C C . LEU A 1 109 ? 8.022 -5.455 -16.652 1.00 95.56 109 LEU A C 1
ATOM 872 O O . LEU A 1 109 ? 7.605 -4.299 -16.695 1.00 95.56 109 LEU A O 1
ATOM 876 N N . ASN A 1 110 ? 8.863 -5.966 -17.555 1.00 93.12 110 ASN A N 1
ATOM 877 C CA . ASN A 1 110 ? 9.357 -5.248 -18.735 1.00 93.12 110 ASN A CA 1
ATOM 878 C C . ASN A 1 110 ? 10.091 -3.938 -18.412 1.00 93.12 110 ASN A C 1
ATOM 880 O O . ASN A 1 110 ? 10.102 -3.003 -19.202 1.00 93.12 110 ASN A O 1
ATOM 884 N N . ASN A 1 111 ? 10.778 -3.904 -17.267 1.00 91.00 111 ASN A N 1
ATOM 885 C CA . ASN A 1 111 ? 11.553 -2.740 -16.849 1.00 91.00 111 ASN A CA 1
ATOM 886 C C . ASN A 1 111 ? 12.697 -2.393 -17.808 1.00 91.00 111 ASN A C 1
ATOM 888 O O . ASN A 1 111 ? 13.147 -1.261 -17.772 1.00 91.00 111 ASN A O 1
ATOM 892 N N . ALA A 1 112 ? 13.218 -3.334 -18.608 1.00 84.06 112 ALA A N 1
ATOM 893 C CA . ALA A 1 112 ? 14.367 -3.125 -19.492 1.00 84.06 112 ALA A CA 1
ATOM 894 C C . ALA A 1 112 ? 13.961 -2.494 -20.834 1.00 84.06 112 ALA A C 1
ATOM 896 O O . ALA A 1 112 ? 13.189 -3.086 -21.585 1.00 84.06 112 ALA A O 1
ATOM 897 N N . ARG A 1 113 ? 14.550 -1.345 -21.185 1.00 75.81 113 ARG A N 1
ATOM 898 C CA . ARG A 1 113 ? 14.312 -0.696 -22.480 1.00 75.81 113 ARG A CA 1
ATOM 899 C C . ARG A 1 113 ? 15.361 -1.122 -23.505 1.00 75.81 113 ARG A C 1
ATOM 901 O O . ARG A 1 113 ? 16.557 -1.069 -23.234 1.00 75.81 113 ARG A O 1
ATOM 908 N N . LYS A 1 114 ? 14.916 -1.501 -24.703 1.00 75.88 114 LYS A N 1
ATOM 909 C CA . L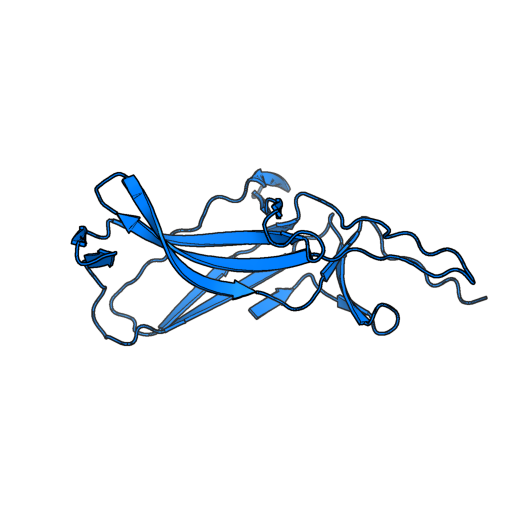YS A 1 114 ? 15.794 -1.690 -25.868 1.00 75.88 114 LYS A CA 1
ATOM 910 C C . LYS A 1 114 ? 15.714 -0.446 -26.748 1.00 75.88 114 LYS A C 1
ATOM 912 O O . LYS A 1 114 ? 14.615 0.020 -27.048 1.00 75.88 114 LYS A O 1
ATOM 917 N N . VAL A 1 115 ? 16.869 0.091 -27.141 1.00 76.06 115 VAL A N 1
ATOM 918 C CA . VAL A 1 115 ? 16.950 1.270 -28.016 1.00 76.06 115 VAL A CA 1
ATOM 919 C C . VAL A 1 115 ? 16.171 1.006 -29.307 1.00 76.06 115 VAL A C 1
ATOM 921 O O . VAL A 1 115 ? 16.277 -0.073 -29.891 1.00 76.06 115 VAL A O 1
ATOM 924 N N . GLY A 1 116 ? 15.344 1.974 -29.710 1.00 72.31 116 GLY A N 1
ATOM 925 C CA . GLY A 1 116 ? 14.553 1.911 -30.940 1.00 72.31 116 GLY A CA 1
ATOM 926 C C . GLY A 1 116 ? 13.383 0.920 -30.932 1.00 72.31 116 GLY A C 1
ATOM 927 O O . GLY A 1 116 ? 12.772 0.724 -31.978 1.00 72.31 116 GLY A O 1
ATOM 928 N N . LYS A 1 117 ? 13.049 0.288 -29.793 1.00 74.12 117 LYS A N 1
ATOM 929 C CA . LYS A 1 117 ? 11.921 -0.655 -29.702 1.00 74.12 117 LYS A CA 1
ATOM 930 C C . LYS A 1 117 ? 10.820 -0.163 -28.756 1.00 74.12 117 LYS A C 1
ATOM 932 O O . LYS A 1 117 ? 11.139 0.396 -27.702 1.00 74.12 117 LYS A O 1
ATOM 937 N N . PRO A 1 118 ? 9.536 -0.406 -29.088 1.00 75.56 118 PRO A N 1
ATOM 938 C CA . PRO A 1 118 ? 8.439 -0.241 -28.140 1.00 75.56 118 PRO A CA 1
ATOM 939 C C . PRO A 1 118 ? 8.694 -1.064 -26.871 1.00 75.56 118 PRO A C 1
ATOM 941 O O . PRO A 1 118 ? 9.176 -2.196 -26.958 1.00 75.56 118 PRO A O 1
ATOM 944 N N . ASN A 1 119 ? 8.379 -0.500 -25.702 1.00 85.75 119 ASN A N 1
ATOM 945 C CA . ASN A 1 119 ? 8.447 -1.210 -24.426 1.00 85.75 119 ASN A CA 1
ATOM 946 C C . ASN A 1 119 ? 7.040 -1.348 -23.837 1.00 85.75 119 ASN A C 1
ATOM 948 O O . ASN A 1 119 ? 6.402 -0.341 -23.539 1.00 85.75 119 ASN A O 1
ATOM 952 N N . ASP A 1 120 ? 6.580 -2.582 -23.639 1.00 91.19 120 ASP A N 1
ATOM 953 C CA . ASP A 1 120 ? 5.303 -2.889 -22.982 1.00 91.19 120 ASP A CA 1
ATOM 954 C C . ASP A 1 120 ? 5.474 -2.882 -21.453 1.00 91.19 120 ASP A C 1
ATOM 956 O O . ASP A 1 120 ? 5.326 -3.899 -20.770 1.00 91.19 120 ASP A O 1
ATOM 960 N N . GLN A 1 121 ? 5.891 -1.729 -20.926 1.00 94.19 121 GLN A N 1
ATOM 961 C CA . GLN A 1 121 ? 6.141 -1.519 -19.502 1.00 94.19 121 GLN A CA 1
ATOM 962 C C . GLN A 1 121 ? 4.882 -1.832 -18.683 1.00 94.19 121 GLN A C 1
ATOM 964 O O . GLN A 1 121 ? 3.802 -1.317 -18.973 1.00 94.19 121 GLN A O 1
ATOM 969 N N . LYS A 1 122 ? 5.026 -2.640 -17.625 1.00 96.56 122 LYS A N 1
ATOM 970 C CA . LYS A 1 122 ? 3.945 -2.880 -16.655 1.00 96.56 122 LYS A CA 1
ATOM 971 C C . LYS A 1 122 ? 4.069 -1.956 -15.456 1.00 96.56 122 LYS A C 1
ATOM 973 O O . LYS A 1 122 ? 5.149 -1.446 -15.161 1.00 96.56 122 LYS A O 1
ATOM 978 N N . PHE A 1 123 ? 2.966 -1.734 -14.758 1.00 97.81 123 PHE A N 1
ATOM 979 C CA . PHE A 1 123 ? 2.901 -0.729 -13.703 1.00 97.81 123 PHE A CA 1
ATOM 980 C C . PHE A 1 123 ? 2.216 -1.294 -12.477 1.00 97.81 123 PHE A C 1
ATOM 982 O O . PHE A 1 123 ? 1.289 -2.097 -12.578 1.00 97.81 123 PHE A O 1
ATOM 989 N N . PHE A 1 124 ? 2.639 -0.810 -11.320 1.00 98.44 124 PHE A N 1
ATOM 990 C CA . PHE A 1 124 ? 1.867 -0.944 -10.101 1.00 98.44 124 PHE A CA 1
ATOM 991 C C . PHE A 1 124 ? 1.176 0.373 -9.777 1.00 98.44 124 PHE A C 1
ATOM 993 O O . PHE A 1 124 ? 1.583 1.440 -10.228 1.00 98.44 124 PHE A O 1
ATOM 1000 N N . GLN A 1 125 ? 0.152 0.305 -8.946 1.00 98.06 125 GLN A N 1
ATOM 1001 C CA . GLN A 1 125 ? -0.345 1.447 -8.190 1.00 98.06 125 GLN A CA 1
ATOM 1002 C C . GLN A 1 125 ? -0.351 1.061 -6.714 1.00 98.06 125 GLN A C 1
ATOM 1004 O O . GLN A 1 125 ? -0.704 -0.066 -6.372 1.00 98.06 125 GLN A O 1
ATOM 1009 N N . LEU A 1 126 ? 0.049 1.972 -5.833 1.00 98.19 126 LEU A N 1
ATOM 1010 C CA . LEU A 1 126 ? -0.037 1.758 -4.394 1.00 98.19 126 LEU A CA 1
ATOM 1011 C C . LEU A 1 126 ? -1.480 1.993 -3.949 1.00 98.19 126 LEU A C 1
ATOM 1013 O O . LEU A 1 126 ? -2.005 3.087 -4.145 1.00 98.19 126 LEU A O 1
ATOM 1017 N N . ALA A 1 127 ? -2.096 0.994 -3.329 1.00 97.88 127 ALA A N 1
ATOM 1018 C CA . ALA A 1 127 ? -3.394 1.117 -2.691 1.00 97.88 127 ALA A CA 1
ATOM 1019 C C . ALA A 1 127 ? -3.244 1.188 -1.169 1.00 97.88 127 ALA A C 1
ATOM 1021 O O . ALA A 1 127 ? -2.494 0.425 -0.557 1.00 97.88 127 ALA A O 1
ATOM 1022 N N . ILE A 1 128 ? -3.977 2.121 -0.566 1.00 97.75 128 ILE A N 1
ATOM 1023 C CA . ILE A 1 128 ? -4.053 2.350 0.876 1.00 97.75 128 ILE A CA 1
ATOM 1024 C C . ILE A 1 128 ? -5.505 2.132 1.278 1.00 97.75 128 ILE A C 1
ATOM 1026 O O . ILE A 1 128 ? -6.394 2.776 0.724 1.00 97.75 128 ILE A O 1
ATOM 1030 N N . LYS A 1 129 ? -5.743 1.229 2.226 1.00 97.81 129 LYS A N 1
ATOM 1031 C CA . LYS A 1 129 ? -7.078 0.787 2.636 1.00 97.81 129 LYS A CA 1
ATOM 1032 C C . LYS A 1 129 ? -7.248 1.030 4.129 1.00 97.81 129 LYS A C 1
ATOM 1034 O O . LYS A 1 129 ? -6.487 0.488 4.929 1.00 97.81 129 LYS A O 1
ATOM 1039 N N . LEU A 1 130 ? -8.247 1.819 4.504 1.00 96.56 130 LEU A N 1
ATOM 1040 C CA . LEU A 1 130 ? -8.714 1.887 5.881 1.00 96.56 130 LEU A CA 1
ATOM 1041 C C . LEU A 1 130 ? -9.665 0.713 6.114 1.00 96.56 130 LEU A C 1
ATOM 1043 O O . LEU A 1 130 ? -10.681 0.574 5.430 1.00 96.56 130 LEU A O 1
ATOM 1047 N N . GLN A 1 131 ? -9.303 -0.138 7.061 1.00 96.56 131 GLN A N 1
ATOM 1048 C CA . GLN A 1 131 ? -10.040 -1.328 7.445 1.00 96.56 131 GLN A CA 1
ATOM 1049 C C . GLN A 1 131 ? -10.645 -1.144 8.830 1.00 96.56 131 GLN A C 1
ATOM 1051 O O . GLN A 1 131 ? -10.014 -0.581 9.723 1.00 96.56 131 GLN A O 1
ATOM 1056 N N . VAL A 1 132 ? -11.847 -1.672 9.001 1.00 95.38 132 VAL A N 1
ATOM 1057 C CA . VAL A 1 132 ? -12.505 -1.853 10.290 1.00 95.38 132 VAL A CA 1
ATOM 1058 C C . VAL A 1 132 ? -12.491 -3.333 10.610 1.00 95.38 132 VAL A C 1
ATOM 1060 O O . VAL A 1 132 ? -12.940 -4.129 9.790 1.00 95.38 132 VAL A O 1
ATOM 1063 N N . TYR A 1 133 ? -11.982 -3.682 11.783 1.00 95.62 133 TYR A N 1
ATOM 1064 C CA . TYR A 1 133 ? -12.039 -5.024 12.344 1.00 95.62 133 TYR A CA 1
ATOM 1065 C C . TYR A 1 133 ? -13.202 -5.101 13.324 1.00 95.62 133 TYR A C 1
ATOM 1067 O O . TYR A 1 133 ? -13.449 -4.154 14.077 1.00 95.62 133 TYR A O 1
ATOM 1075 N N . THR A 1 134 ? -13.917 -6.219 13.301 1.00 93.94 134 THR A N 1
ATOM 1076 C CA . THR A 1 134 ? -15.122 -6.429 14.105 1.00 93.94 134 THR A CA 1
ATOM 1077 C C . THR A 1 134 ? -14.940 -7.549 15.124 1.00 93.94 134 THR A C 1
ATOM 1079 O O . THR A 1 134 ? -14.006 -8.349 15.036 1.00 93.94 134 THR A O 1
ATOM 1082 N N . SER A 1 135 ? -15.820 -7.601 16.126 1.00 90.12 135 SER A N 1
ATOM 1083 C CA . SER A 1 135 ? -15.754 -8.581 17.225 1.00 90.12 135 SER A CA 1
ATOM 1084 C C . SER A 1 135 ? -15.908 -10.041 16.780 1.00 90.12 135 SER A C 1
ATOM 1086 O O . SER A 1 135 ? -15.438 -10.942 17.467 1.00 90.12 135 SER A O 1
ATOM 1088 N N . ASP A 1 136 ? -16.478 -10.281 15.598 1.00 89.00 136 ASP A N 1
ATOM 1089 C CA . ASP A 1 136 ? -16.571 -11.604 14.966 1.00 89.00 136 ASP A CA 1
ATOM 1090 C C . ASP A 1 136 ? -15.278 -12.051 14.249 1.00 89.00 136 ASP A C 1
ATOM 1092 O O . ASP A 1 136 ? -15.264 -13.084 13.581 1.00 89.00 136 ASP A O 1
ATOM 1096 N N . GLY A 1 137 ? -14.193 -11.275 14.350 1.00 88.25 137 GLY A N 1
ATOM 1097 C CA . GLY A 1 137 ? -12.903 -11.571 13.723 1.00 88.25 137 GLY A CA 1
ATOM 1098 C C . GLY A 1 137 ? -12.823 -11.218 12.236 1.00 88.25 137 GLY A C 1
ATOM 1099 O O . GLY A 1 137 ? -11.765 -11.401 11.630 1.00 88.25 137 GLY A O 1
ATOM 1100 N N . SER A 1 138 ? -13.899 -10.698 11.636 1.00 91.12 138 SER A N 1
ATOM 1101 C CA . SER A 1 138 ? -13.880 -10.223 10.251 1.00 91.12 138 SER A CA 1
ATOM 1102 C C . SER A 1 138 ? -13.325 -8.798 10.139 1.00 91.12 138 SER A C 1
ATOM 1104 O O . SER A 1 138 ? -13.177 -8.076 11.128 1.00 91.12 138 SER A O 1
ATOM 1106 N N . PHE A 1 139 ? -12.985 -8.388 8.915 1.00 94.12 139 PHE A N 1
ATOM 1107 C CA . PHE A 1 139 ? -12.683 -6.993 8.615 1.00 94.12 139 PHE A CA 1
ATOM 1108 C C . PHE A 1 139 ? -13.402 -6.533 7.348 1.00 94.12 139 PHE A C 1
ATOM 1110 O O . PHE A 1 139 ? -13.699 -7.326 6.455 1.00 94.12 139 PHE A O 1
ATOM 1117 N N . CYS A 1 140 ? -13.656 -5.232 7.257 1.00 93.56 140 CYS A N 1
ATOM 1118 C CA . CYS A 1 140 ? -14.239 -4.575 6.092 1.00 93.56 140 CYS A CA 1
ATOM 1119 C C . CYS A 1 140 ? -13.381 -3.377 5.684 1.00 93.56 140 CYS A C 1
ATOM 1121 O O . CYS A 1 140 ? -12.852 -2.669 6.538 1.00 93.56 140 CYS A O 1
ATOM 1123 N N . ILE A 1 141 ? -13.246 -3.130 4.380 1.00 94.94 141 ILE A N 1
ATOM 1124 C CA . ILE A 1 141 ? -12.610 -1.910 3.869 1.00 94.94 141 ILE A CA 1
ATOM 1125 C C . ILE A 1 141 ? -13.673 -0.815 3.851 1.00 94.94 141 ILE A C 1
ATOM 1127 O O . ILE A 1 141 ? -14.673 -0.946 3.152 1.00 94.94 141 ILE A O 1
ATOM 1131 N N . VAL A 1 142 ? -13.454 0.258 4.609 1.00 92.44 142 VAL A N 1
ATOM 1132 C CA . VAL A 1 142 ? -14.399 1.387 4.686 1.00 92.44 142 VAL A CA 1
ATOM 1133 C C . VAL A 1 142 ? -14.029 2.521 3.743 1.00 92.44 142 VAL A C 1
ATOM 1135 O O . VAL A 1 142 ? -14.890 3.276 3.305 1.00 92.44 142 VAL A O 1
ATOM 1138 N N . GLN A 1 143 ? -12.747 2.633 3.405 1.00 94.38 143 GLN A N 1
ATOM 1139 C CA . GLN A 1 143 ? -12.256 3.608 2.445 1.00 94.38 143 GLN A CA 1
ATOM 1140 C C . GLN A 1 143 ? -10.948 3.117 1.838 1.00 94.38 143 GLN A C 1
ATOM 1142 O O . GLN A 1 143 ? -10.126 2.507 2.524 1.00 94.38 143 GLN A O 1
ATOM 1147 N N . ALA A 1 144 ? -10.735 3.403 0.559 1.00 96.31 144 ALA A N 1
ATOM 1148 C CA . ALA A 1 144 ? -9.479 3.111 -0.106 1.00 96.31 144 ALA A CA 1
ATOM 1149 C C . ALA A 1 144 ? -9.092 4.228 -1.072 1.00 96.31 144 ALA A C 1
ATOM 1151 O O . ALA A 1 144 ? -9.948 4.881 -1.666 1.00 96.31 144 ALA A O 1
ATOM 1152 N N . TYR A 1 145 ? -7.788 4.414 -1.234 1.00 96.69 145 TYR A N 1
ATOM 1153 C CA . TYR A 1 145 ? -7.193 5.304 -2.222 1.00 96.69 145 TYR A CA 1
ATOM 1154 C C . TYR A 1 145 ? -6.122 4.559 -3.000 1.00 96.69 145 TYR A C 1
ATOM 1156 O O . TYR A 1 145 ? -5.464 3.668 -2.461 1.00 96.69 145 TYR A O 1
ATOM 1164 N N . GLN A 1 146 ? -5.920 4.964 -4.247 1.00 95.81 146 GLN A N 1
ATOM 1165 C CA . GLN A 1 146 ? -4.925 4.390 -5.139 1.00 95.81 146 GLN A CA 1
ATOM 1166 C C . GLN A 1 146 ? -4.057 5.505 -5.726 1.00 95.81 146 GLN A C 1
ATOM 1168 O O . GLN A 1 146 ? -4.553 6.588 -6.031 1.00 95.81 146 GLN A O 1
ATOM 1173 N N . SER A 1 147 ? -2.752 5.261 -5.843 1.00 97.25 147 SER A N 1
ATOM 1174 C CA . SER A 1 147 ? -1.810 6.216 -6.428 1.00 97.25 147 SER A CA 1
ATOM 1175 C C . SER A 1 147 ? -1.887 6.249 -7.955 1.00 97.25 147 SER A C 1
ATOM 1177 O O . SER A 1 147 ? -2.469 5.371 -8.593 1.00 97.25 147 SER A O 1
ATOM 1179 N N . GLU A 1 148 ? -1.180 7.202 -8.557 1.00 95.94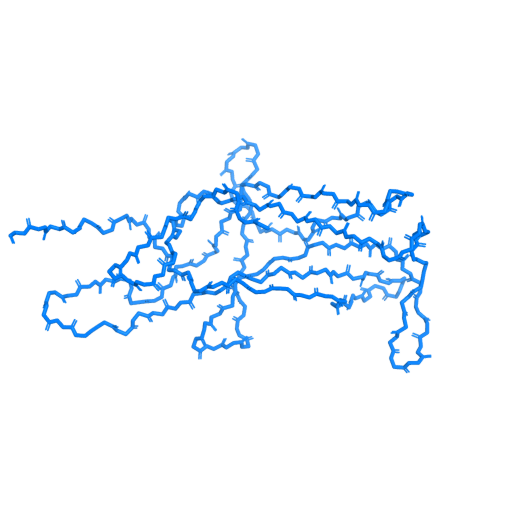 148 GLU A N 1
ATOM 1180 C CA . GLU A 1 148 ? -0.774 7.107 -9.960 1.00 95.94 148 GLU A CA 1
ATOM 1181 C C . GLU A 1 148 ? 0.141 5.896 -10.212 1.00 95.94 148 GLU A C 1
ATOM 1183 O O . GLU A 1 148 ? 0.566 5.197 -9.283 1.00 95.94 148 GLU A O 1
ATOM 1188 N N . LYS A 1 149 ? 0.434 5.644 -11.491 1.00 96.44 149 LYS A N 1
ATOM 1189 C CA . LYS A 1 149 ? 1.266 4.523 -11.933 1.00 96.44 149 LYS A CA 1
ATOM 1190 C C . LYS A 1 149 ? 2.701 4.658 -11.421 1.00 96.44 149 LYS A C 1
ATOM 1192 O O . LYS A 1 149 ? 3.330 5.712 -11.524 1.00 96.44 149 LYS A O 1
ATOM 1197 N N . VAL A 1 150 ? 3.226 3.540 -10.934 1.00 97.50 150 VAL A N 1
ATOM 1198 C CA . VAL A 1 150 ? 4.583 3.385 -10.423 1.00 97.50 150 VAL A CA 1
ATOM 1199 C C . VAL A 1 150 ? 5.283 2.248 -11.161 1.00 97.50 150 VAL A C 1
ATOM 1201 O O . VAL A 1 150 ? 4.744 1.149 -11.295 1.00 97.50 150 VAL A O 1
ATOM 1204 N N . ILE A 1 151 ? 6.519 2.493 -11.579 1.00 97.56 151 ILE A N 1
ATOM 1205 C CA . ILE A 1 151 ? 7.473 1.470 -12.006 1.00 97.56 151 ILE A CA 1
ATOM 1206 C C . ILE A 1 151 ? 8.345 1.108 -10.805 1.00 97.56 151 ILE A C 1
ATOM 1208 O O . ILE A 1 151 ? 8.953 1.975 -10.172 1.00 97.56 151 ILE A O 1
ATOM 1212 N N . VAL A 1 152 ? 8.440 -0.186 -10.503 1.00 97.62 152 VAL A N 1
ATOM 1213 C CA . VAL A 1 152 ? 9.281 -0.707 -9.422 1.00 97.62 152 VAL A CA 1
ATOM 1214 C C . VAL A 1 152 ? 10.417 -1.527 -10.016 1.00 97.62 152 VAL A C 1
ATOM 1216 O O . VAL A 1 152 ? 10.198 -2.615 -10.553 1.00 97.62 152 VAL A O 1
ATOM 1219 N N . ARG A 1 153 ? 11.656 -1.042 -9.889 1.00 95.69 153 ARG A N 1
ATOM 1220 C CA . ARG A 1 153 ? 12.839 -1.677 -10.502 1.00 95.69 153 ARG A CA 1
ATOM 1221 C C . ARG A 1 153 ? 14.032 -1.772 -9.558 1.00 95.69 153 ARG A C 1
ATOM 1223 O O . ARG A 1 153 ? 14.045 -1.162 -8.498 1.00 95.69 153 ARG A O 1
ATOM 1230 N N . VAL A 1 154 ? 15.030 -2.581 -9.908 1.00 92.94 154 VAL A N 1
ATOM 1231 C CA . VAL A 1 154 ? 16.185 -2.845 -9.025 1.00 92.94 154 VAL A CA 1
ATOM 1232 C C . VAL A 1 154 ? 17.217 -1.718 -9.077 1.00 92.94 154 VAL A C 1
ATOM 1234 O O . VAL A 1 154 ? 17.765 -1.338 -8.046 1.00 92.94 154 VAL A O 1
ATOM 1237 N N . SER A 1 155 ? 17.441 -1.141 -10.254 1.00 85.44 155 SER A N 1
ATOM 1238 C CA . SER A 1 155 ? 18.422 -0.082 -10.479 1.00 85.44 155 SER A CA 1
ATOM 1239 C C . SER A 1 155 ? 17.802 1.085 -11.238 1.00 85.44 155 SER A C 1
ATOM 1241 O O . SER A 1 155 ? 16.777 0.951 -11.911 1.00 85.44 155 SER A O 1
ATOM 1243 N N . ARG A 1 156 ? 18.433 2.256 -11.133 1.00 78.69 156 ARG A N 1
ATOM 1244 C CA . ARG A 1 156 ? 18.164 3.346 -12.071 1.00 78.69 156 ARG A CA 1
ATOM 1245 C C . ARG A 1 156 ? 18.674 2.894 -13.434 1.00 78.69 156 ARG A C 1
ATOM 1247 O O . ARG A 1 156 ? 19.808 2.431 -13.527 1.00 78.69 156 ARG A O 1
ATOM 1254 N N . GLN A 1 157 ? 17.855 3.007 -14.474 1.00 67.81 157 GLN A N 1
ATOM 1255 C CA . GLN A 1 157 ? 18.397 2.906 -15.820 1.00 67.81 157 GLN A CA 1
ATOM 1256 C C . GLN A 1 157 ? 19.236 4.148 -16.063 1.00 67.81 157 GLN A C 1
ATOM 1258 O O . GLN A 1 157 ? 18.724 5.263 -15.980 1.00 67.8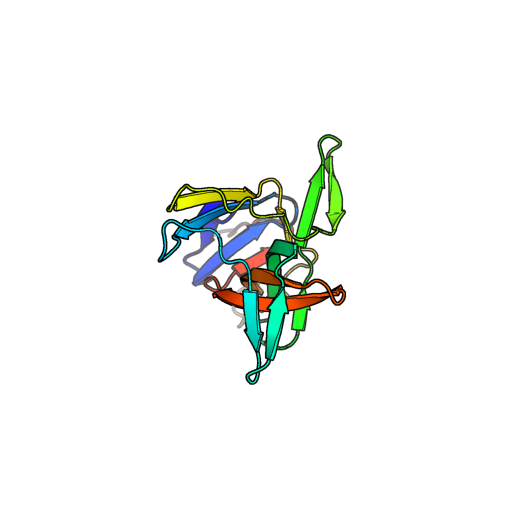1 157 GLN A O 1
ATOM 1263 N N . SER A 1 158 ? 20.526 3.953 -16.320 1.00 52.59 158 SER A N 1
ATOM 1264 C CA . SER A 1 158 ? 21.324 4.978 -16.964 1.00 52.59 158 SER A CA 1
ATOM 1265 C C . SER A 1 158 ? 20.717 5.183 -18.345 1.00 52.59 158 SER A C 1
ATOM 1267 O O . SER A 1 158 ? 20.771 4.308 -19.207 1.00 52.59 158 SER A O 1
ATOM 1269 N N . SER A 1 159 ? 20.110 6.344 -18.561 1.00 46.59 159 SER A N 1
ATOM 1270 C CA . SER A 1 159 ? 20.041 6.903 -19.900 1.00 46.59 159 SER A CA 1
ATOM 1271 C C . SER A 1 159 ? 21.490 7.124 -20.326 1.00 46.59 159 SER A C 1
ATOM 1273 O O . SER A 1 159 ? 22.060 8.172 -20.031 1.00 46.59 159 SER A O 1
ATOM 1275 N N . MET A 1 160 ? 22.133 6.115 -20.924 1.00 36.75 160 MET A N 1
ATOM 1276 C CA . MET A 1 160 ? 23.308 6.388 -21.740 1.00 36.75 160 MET A CA 1
ATOM 1277 C C . MET A 1 160 ? 22.794 7.203 -22.920 1.00 36.75 160 MET A C 1
ATOM 1279 O O . MET A 1 160 ? 22.224 6.672 -23.870 1.00 36.75 160 MET A O 1
ATOM 1283 N N . ILE A 1 161 ? 22.879 8.516 -22.741 1.00 38.75 161 ILE A N 1
ATOM 1284 C CA . ILE A 1 161 ? 22.892 9.489 -23.814 1.00 38.75 161 ILE A CA 1
ATOM 1285 C C . ILE A 1 161 ? 24.219 9.210 -24.520 1.00 38.75 161 ILE A C 1
ATOM 1287 O O . ILE A 1 161 ? 25.274 9.498 -23.957 1.00 38.75 161 ILE A O 1
ATOM 1291 N N . ASN A 1 162 ? 24.146 8.548 -25.672 1.00 33.72 162 ASN A N 1
ATOM 1292 C CA . ASN A 1 162 ? 25.179 8.670 -26.693 1.00 33.72 162 ASN A CA 1
ATOM 1293 C C . ASN A 1 162 ? 24.753 9.803 -27.618 1.00 33.72 162 ASN A C 1
ATOM 1295 O O . ASN A 1 162 ? 23.561 9.788 -28.011 1.00 33.72 162 ASN A O 1
#

Mean predicted aligned error: 5.24 Å

InterPro domains:
  IPR008967 p53-lik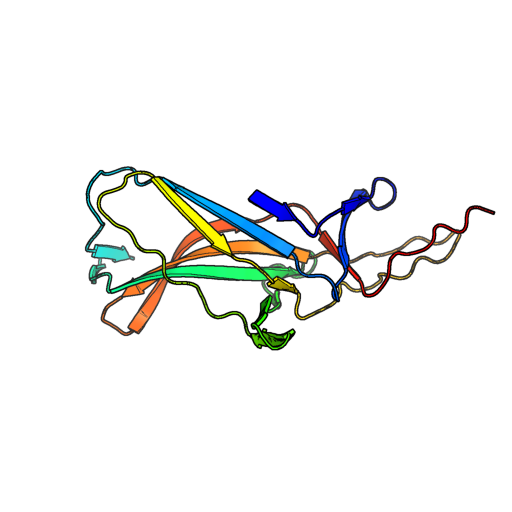e transcription factor, DNA-binding domain superfamily [SSF49417] (2-153)
  IPR024061 NDT80, DNA-binding domain [PF05224] (15-154)
  IPR024061 NDT80, DNA-binding domain [PS51517] (1-162)
  IPR051577 Myelin Regulatory Factor-like [PTHR13029] (2-153)